Protein AF-A0A3P6A6G1-F1 (afdb_monomer)

Sequence (62 aa):
MTAMSLFKTVGPAGAGILFSWSKRRLNAAFLPGSHLVFFGLNVIVVVGVALTFKPFLTTVRR

Secondary structure (DSSP, 8-state):
--HHHHHHHHHHHHHHHHHHHHHHTTT-SSS-HHHHHHHHHHHHHHHHHHHHSGGGS-----

Structure (mmCIF, N/CA/C/O backbone):
data_AF-A0A3P6A6G1-F1
#
_entry.id   AF-A0A3P6A6G1-F1
#
loop_
_atom_site.group_PDB
_atom_site.id
_atom_site.type_symbol
_atom_site.label_atom_id
_atom_site.label_alt_id
_atom_site.label_comp_id
_atom_site.label_asym_id
_atom_site.label_entity_id
_atom_site.label_seq_id
_atom_site.pdbx_PDB_ins_code
_atom_site.Cartn_x
_atom_site.Cartn_y
_atom_si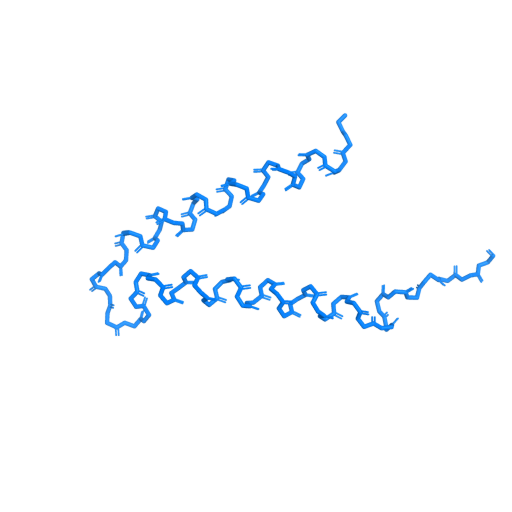te.Cartn_z
_atom_site.occupancy
_atom_site.B_iso_or_equiv
_atom_site.auth_seq_id
_atom_site.auth_comp_id
_atom_site.auth_asym_id
_atom_site.auth_atom_id
_atom_site.pdbx_PDB_model_num
ATOM 1 N N . MET A 1 1 ? 6.686 10.953 19.782 1.00 51.38 1 MET A N 1
ATOM 2 C CA . MET A 1 1 ? 6.388 10.811 18.337 1.00 51.38 1 MET A CA 1
ATOM 3 C C . MET A 1 1 ? 5.042 10.118 18.209 1.00 51.38 1 MET A C 1
ATOM 5 O O . MET A 1 1 ? 4.926 8.981 18.638 1.00 51.38 1 MET A O 1
ATOM 9 N N . THR A 1 2 ? 4.007 10.811 17.736 1.00 72.44 2 THR A N 1
ATOM 10 C CA . THR A 1 2 ? 2.673 10.211 17.569 1.00 72.44 2 THR A CA 1
ATOM 11 C C . THR A 1 2 ? 2.647 9.326 16.321 1.00 72.44 2 THR A C 1
ATOM 13 O O . THR A 1 2 ? 3.361 9.602 15.355 1.00 72.44 2 THR A O 1
ATOM 16 N N . ALA A 1 3 ? 1.808 8.284 16.311 1.00 62.72 3 ALA A N 1
ATOM 17 C CA . ALA A 1 3 ? 1.620 7.401 15.151 1.00 62.72 3 ALA A CA 1
ATOM 18 C C . ALA A 1 3 ? 1.296 8.181 13.857 1.00 62.72 3 ALA A C 1
ATOM 20 O O . ALA A 1 3 ? 1.722 7.805 12.769 1.00 62.72 3 ALA A O 1
ATOM 21 N N . MET A 1 4 ? 0.642 9.339 13.993 1.00 71.44 4 MET A N 1
ATOM 22 C CA . MET A 1 4 ? 0.349 10.281 12.909 1.00 71.44 4 MET A CA 1
ATOM 23 C C . MET A 1 4 ? 1.603 10.802 12.180 1.00 71.44 4 MET A C 1
ATOM 25 O O . MET A 1 4 ? 1.567 11.033 10.973 1.00 71.44 4 MET A O 1
ATOM 29 N N . SER A 1 5 ? 2.723 10.971 12.889 1.00 70.94 5 SER A N 1
ATOM 30 C CA . SER A 1 5 ? 3.984 11.442 12.300 1.00 70.94 5 SER A CA 1
ATOM 31 C C . SER A 1 5 ? 4.681 10.352 11.477 1.00 70.94 5 SER A C 1
ATOM 33 O O . SER A 1 5 ? 5.227 10.634 10.414 1.00 70.94 5 SER A O 1
ATOM 35 N N . LEU A 1 6 ? 4.592 9.092 11.921 1.00 64.56 6 LEU A N 1
ATOM 36 C CA . LEU A 1 6 ? 5.172 7.944 11.216 1.00 64.56 6 LEU A CA 1
ATOM 37 C C . LEU A 1 6 ? 4.457 7.683 9.882 1.00 64.56 6 LEU A C 1
ATOM 39 O O . LEU A 1 6 ? 5.107 7.494 8.860 1.00 64.56 6 LEU A O 1
ATOM 43 N N . PHE A 1 7 ? 3.124 7.763 9.841 1.00 68.50 7 PHE A N 1
ATOM 44 C CA . PHE A 1 7 ? 2.388 7.619 8.578 1.00 68.50 7 PHE A CA 1
ATOM 45 C C . PHE A 1 7 ? 2.693 8.743 7.573 1.00 68.50 7 PHE A C 1
ATOM 47 O O . PHE A 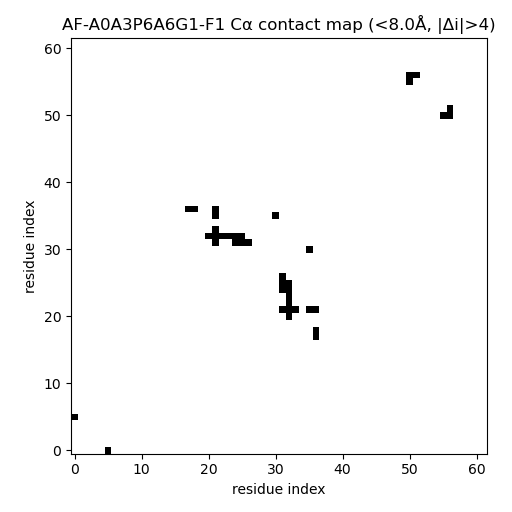1 7 ? 2.743 8.489 6.368 1.00 68.50 7 PHE A O 1
ATOM 54 N N . LYS A 1 8 ? 2.978 9.966 8.048 1.00 64.44 8 LYS A N 1
ATOM 55 C CA . LYS A 1 8 ? 3.384 11.089 7.183 1.00 64.44 8 LYS A CA 1
ATOM 56 C C . LYS A 1 8 ? 4.750 10.896 6.529 1.00 64.44 8 LYS A C 1
ATOM 58 O O . LYS A 1 8 ? 4.961 11.458 5.461 1.00 64.44 8 LYS A O 1
ATOM 63 N N . THR A 1 9 ? 5.666 10.144 7.132 1.00 72.25 9 THR A N 1
ATOM 64 C CA . THR A 1 9 ? 6.992 9.872 6.550 1.00 72.25 9 THR A CA 1
ATOM 65 C C . THR A 1 9 ? 7.021 8.580 5.740 1.00 72.25 9 THR A C 1
ATOM 67 O O . THR A 1 9 ? 7.702 8.517 4.717 1.00 72.25 9 THR A O 1
ATOM 70 N N . VAL A 1 10 ? 6.230 7.577 6.129 1.00 74.31 10 VAL A N 1
ATOM 71 C CA . VAL A 1 10 ? 6.128 6.299 5.409 1.00 74.31 10 VAL A CA 1
ATOM 72 C C . VAL A 1 10 ? 5.453 6.463 4.045 1.00 74.31 10 VAL A C 1
ATOM 74 O O . VAL A 1 10 ? 5.876 5.813 3.095 1.00 74.31 10 VAL A O 1
ATOM 77 N N . GLY A 1 11 ? 4.468 7.358 3.904 1.00 74.69 11 GLY A N 1
ATOM 78 C CA . GLY A 1 11 ? 3.828 7.635 2.610 1.00 74.69 11 GLY A CA 1
ATOM 79 C C . GLY A 1 11 ? 4.820 8.106 1.531 1.00 74.69 11 GLY A C 1
ATOM 80 O O . GLY A 1 11 ? 4.964 7.433 0.510 1.00 74.69 11 GLY A O 1
ATOM 81 N N . PRO A 1 12 ? 5.559 9.211 1.752 1.00 77.81 12 PRO A N 1
ATOM 82 C CA . PRO A 1 12 ? 6.572 9.702 0.817 1.00 77.81 12 PRO A CA 1
ATOM 83 C C . PRO A 1 12 ? 7.743 8.731 0.613 1.00 77.81 12 PRO A C 1
ATOM 85 O O . PRO A 1 12 ? 8.199 8.556 -0.516 1.00 77.81 12 PRO A O 1
ATOM 88 N N . ALA A 1 13 ? 8.211 8.063 1.675 1.00 80.38 13 ALA A N 1
ATOM 89 C CA . ALA A 1 13 ? 9.309 7.099 1.576 1.00 80.38 13 ALA A CA 1
ATOM 90 C C . ALA A 1 13 ? 8.907 5.845 0.780 1.00 80.38 13 ALA A C 1
ATOM 92 O O . ALA A 1 13 ? 9.627 5.425 -0.125 1.00 80.38 13 ALA A O 1
ATOM 93 N N . GLY A 1 14 ? 7.730 5.281 1.064 1.00 77.38 14 GLY A N 1
ATOM 94 C CA . GLY A 1 14 ? 7.177 4.134 0.346 1.00 77.38 14 GLY A CA 1
ATOM 95 C C . GLY A 1 14 ? 6.893 4.454 -1.121 1.00 77.38 14 GLY A C 1
ATOM 96 O O . GLY A 1 14 ? 7.252 3.671 -2.001 1.00 77.38 14 GLY A O 1
ATOM 97 N N . ALA A 1 15 ? 6.344 5.641 -1.402 1.00 77.12 15 ALA A N 1
ATOM 98 C CA . ALA A 1 15 ? 6.153 6.125 -2.768 1.00 77.12 15 ALA A CA 1
ATOM 99 C C . ALA A 1 15 ? 7.489 6.283 -3.519 1.00 77.12 15 ALA A C 1
ATOM 101 O O . ALA A 1 15 ? 7.587 5.884 -4.678 1.00 77.12 15 ALA A O 1
ATOM 102 N N . GLY A 1 16 ? 8.536 6.791 -2.859 1.00 79.12 16 GLY A N 1
ATOM 103 C CA . GLY A 1 16 ? 9.875 6.929 -3.441 1.00 79.12 16 GLY A CA 1
ATOM 104 C C . GLY A 1 16 ? 10.541 5.589 -3.771 1.00 79.12 16 GLY A C 1
ATOM 105 O O . GLY A 1 16 ? 11.111 5.432 -4.853 1.00 79.12 16 GLY A O 1
ATOM 106 N N . ILE A 1 17 ? 10.420 4.596 -2.883 1.00 79.69 17 ILE A N 1
ATOM 107 C CA . ILE A 1 17 ? 10.931 3.234 -3.115 1.00 79.69 17 ILE A CA 1
ATOM 108 C C . ILE A 1 17 ? 10.190 2.584 -4.289 1.00 79.69 17 ILE A C 1
ATOM 110 O O . ILE A 1 17 ? 10.829 2.048 -5.196 1.00 79.69 17 ILE A O 1
ATOM 114 N N . LEU A 1 18 ? 8.857 2.686 -4.318 1.00 75.62 18 LEU A N 1
ATOM 115 C CA . LEU A 1 18 ? 8.035 2.136 -5.397 1.00 75.62 18 LEU A CA 1
ATOM 116 C C . LEU A 1 18 ? 8.339 2.811 -6.745 1.00 75.62 18 LEU A C 1
ATOM 118 O O . LEU A 1 18 ? 8.412 2.136 -7.772 1.00 75.62 18 LEU A O 1
ATOM 122 N N . PHE A 1 19 ? 8.591 4.122 -6.743 1.00 74.81 19 PHE A N 1
ATOM 123 C CA . PHE A 1 19 ? 8.965 4.879 -7.938 1.00 74.81 19 PHE A CA 1
ATOM 124 C C . PHE A 1 19 ? 10.364 4.510 -8.459 1.00 74.81 19 PHE A C 1
ATOM 126 O O . PHE A 1 19 ? 10.547 4.309 -9.661 1.00 74.81 19 PHE A O 1
ATOM 133 N N . SER A 1 20 ? 11.343 4.342 -7.566 1.00 78.62 20 SER A N 1
ATOM 134 C CA . SER A 1 20 ? 12.687 3.868 -7.927 1.00 78.62 20 SER A CA 1
ATOM 135 C C . SER A 1 20 ? 12.654 2.438 -8.492 1.00 78.62 20 SER A C 1
ATOM 137 O O . SER A 1 20 ? 13.315 2.124 -9.485 1.00 78.62 20 SER A O 1
ATOM 139 N N . TRP A 1 21 ? 11.802 1.576 -7.927 1.00 74.31 21 TRP A N 1
ATOM 140 C CA . TRP A 1 21 ? 11.610 0.205 -8.403 1.00 74.31 21 TRP A CA 1
ATOM 141 C C . TRP A 1 21 ? 10.893 0.147 -9.761 1.00 74.31 21 TRP A C 1
ATOM 143 O O . TRP A 1 21 ? 11.298 -0.606 -10.647 1.00 74.31 21 TRP A O 1
ATOM 153 N N . SER A 1 22 ? 9.893 1.009 -9.963 1.00 70.31 22 SER A N 1
ATOM 154 C CA . SER A 1 22 ? 9.180 1.194 -11.233 1.00 70.31 22 SER A CA 1
ATOM 155 C C . SER A 1 22 ? 10.118 1.617 -12.372 1.00 70.31 22 SER A C 1
ATOM 157 O O . SER A 1 22 ? 10.087 1.024 -13.452 1.00 70.31 22 SER A O 1
ATOM 159 N N . LYS A 1 23 ? 11.031 2.564 -12.108 1.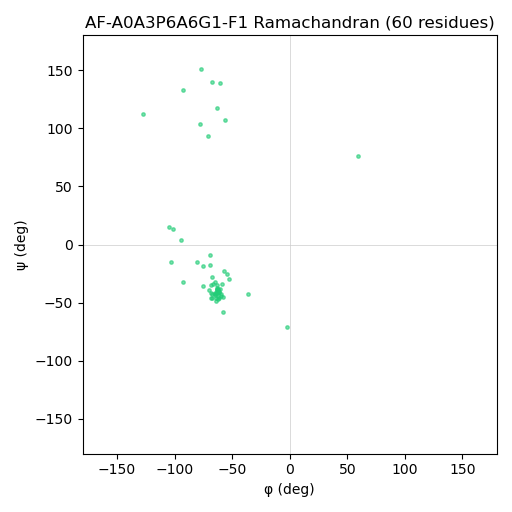00 67.06 23 LYS A N 1
ATOM 160 C CA . LYS A 1 23 ? 12.078 2.991 -13.054 1.00 67.06 23 LYS A CA 1
ATOM 161 C C . LYS A 1 23 ? 13.021 1.844 -13.443 1.00 67.06 23 LYS A C 1
ATOM 163 O O . LYS A 1 23 ? 13.409 1.735 -14.601 1.00 67.06 23 LYS A O 1
ATOM 168 N N . ARG A 1 24 ? 13.376 0.966 -12.500 1.00 68.50 24 ARG A N 1
ATOM 169 C CA . ARG A 1 24 ? 14.296 -0.164 -12.734 1.00 68.50 24 ARG A CA 1
ATOM 170 C C . ARG A 1 24 ? 13.652 -1.323 -13.513 1.00 68.50 24 ARG A C 1
ATOM 172 O O . ARG A 1 24 ? 14.370 -2.139 -14.083 1.00 68.50 24 ARG A O 1
ATOM 179 N N . ARG A 1 25 ? 12.314 -1.385 -13.571 1.00 62.53 25 ARG A N 1
ATOM 180 C CA . ARG A 1 25 ? 11.527 -2.441 -14.242 1.00 62.53 25 ARG A CA 1
ATOM 181 C C . ARG A 1 25 ? 10.899 -2.023 -15.578 1.00 62.53 25 ARG A C 1
ATOM 183 O O . ARG A 1 25 ? 10.037 -2.729 -16.091 1.00 62.53 25 ARG A O 1
ATOM 190 N N . LEU A 1 26 ? 11.346 -0.913 -16.170 1.00 60.53 26 LEU A N 1
ATOM 191 C CA . LEU A 1 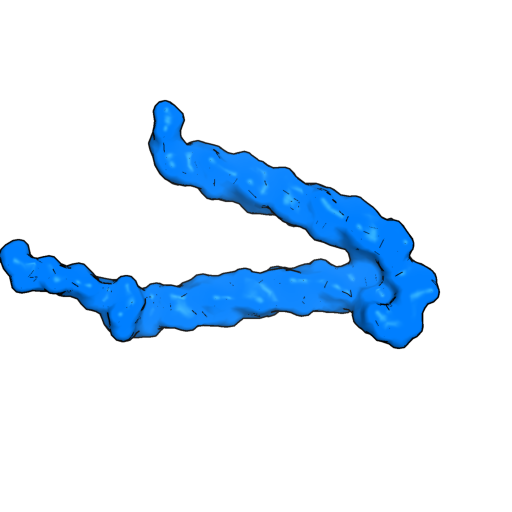26 ? 10.852 -0.411 -17.463 1.00 60.53 26 LEU A CA 1
ATOM 192 C C . LEU A 1 26 ? 10.981 -1.417 -18.625 1.00 60.53 26 LEU A C 1
ATOM 194 O O . LEU A 1 26 ? 10.224 -1.315 -19.580 1.00 60.53 26 LEU A O 1
ATOM 198 N N . ASN A 1 27 ? 11.891 -2.393 -18.529 1.00 56.94 27 ASN A N 1
ATOM 199 C CA . ASN A 1 27 ? 12.188 -3.364 -19.591 1.00 56.94 27 ASN A CA 1
ATOM 200 C C . ASN A 1 27 ? 11.537 -4.753 -19.379 1.00 56.94 27 ASN A C 1
ATOM 202 O O . ASN A 1 27 ? 11.943 -5.734 -19.995 1.00 56.94 27 ASN A O 1
ATOM 206 N N . ALA A 1 28 ? 10.574 -4.877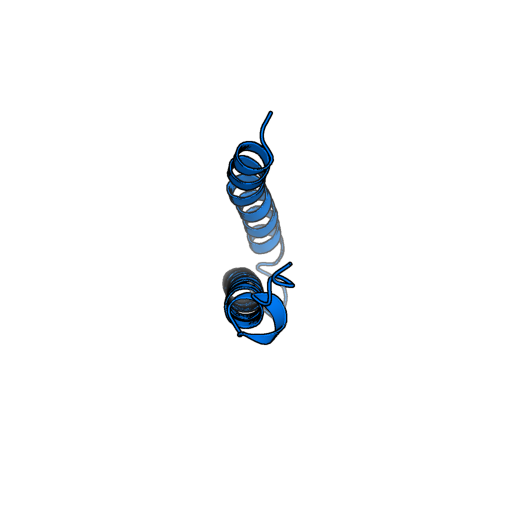 -18.456 1.00 59.12 28 ALA A N 1
ATOM 207 C CA . ALA A 1 28 ? 9.876 -6.137 -18.190 1.00 59.12 28 ALA A CA 1
ATOM 208 C C . ALA A 1 28 ? 8.582 -6.244 -19.017 1.00 59.12 28 ALA A C 1
ATOM 210 O O . ALA A 1 28 ? 7.763 -5.327 -19.018 1.00 59.12 28 ALA A O 1
ATOM 211 N N . ALA A 1 29 ? 8.363 -7.392 -19.667 1.00 59.94 29 ALA A N 1
ATOM 212 C CA . ALA A 1 29 ? 7.203 -7.647 -20.532 1.00 59.94 29 ALA A CA 1
ATOM 213 C C . ALA A 1 29 ? 5.852 -7.750 -19.786 1.00 59.94 29 ALA A C 1
ATOM 215 O O . ALA A 1 29 ? 4.801 -7.783 -20.419 1.00 59.94 29 ALA A O 1
ATOM 216 N N . PHE A 1 30 ? 5.861 -7.796 -18.4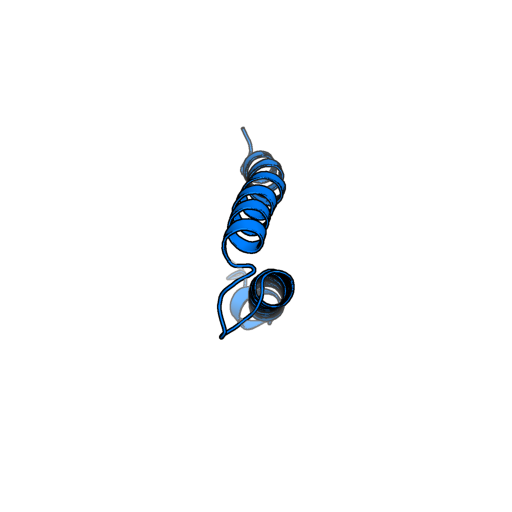48 1.00 54.66 30 PHE A N 1
ATOM 217 C CA . PHE A 1 30 ? 4.663 -7.942 -17.618 1.00 54.66 30 PHE A CA 1
ATOM 218 C C . PHE A 1 30 ? 4.615 -6.830 -16.552 1.00 54.66 30 PHE A C 1
ATOM 220 O O . PHE A 1 30 ? 5.449 -6.799 -15.645 1.00 54.66 30 PHE A O 1
ATOM 227 N N . LEU A 1 31 ? 3.641 -5.918 -16.691 1.00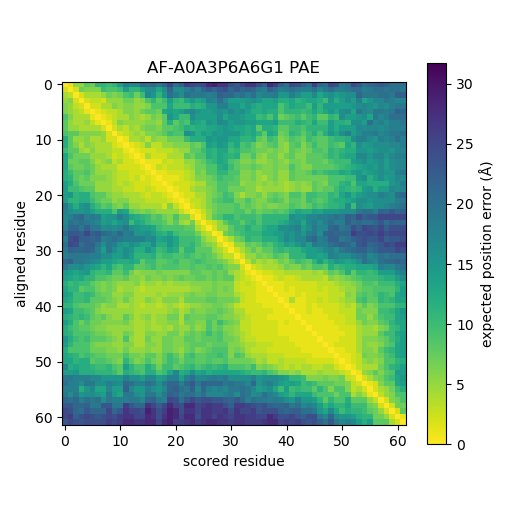 57.12 31 LEU A N 1
ATOM 228 C CA . LEU A 1 31 ? 3.457 -4.653 -15.948 1.00 57.12 31 LEU A CA 1
ATOM 229 C C . LEU A 1 31 ? 4.626 -3.645 -16.067 1.00 57.12 31 LEU A C 1
ATOM 231 O O . LEU A 1 31 ? 5.388 -3.463 -15.112 1.00 57.12 31 LEU A O 1
ATOM 235 N N . PRO A 1 32 ? 4.748 -2.940 -17.211 1.00 62.53 32 PRO A N 1
ATOM 236 C CA . PRO A 1 32 ? 5.766 -1.911 -17.407 1.00 62.53 32 PRO A CA 1
ATOM 237 C C . PRO A 1 32 ? 5.610 -0.776 -16.386 1.00 62.53 32 PRO A C 1
ATOM 239 O O . PRO A 1 32 ? 4.497 -0.352 -16.081 1.00 62.53 32 PRO A O 1
ATOM 242 N N . GLY A 1 33 ? 6.747 -0.302 -15.867 1.00 67.06 33 GLY A N 1
ATOM 243 C CA . GLY A 1 33 ? 6.934 0.727 -14.832 1.00 67.06 33 GLY A CA 1
ATOM 244 C C . GLY A 1 33 ? 5.686 1.419 -14.260 1.00 67.06 33 GLY A C 1
ATOM 245 O O . GLY A 1 33 ? 5.354 1.219 -13.089 1.00 67.06 33 GLY A O 1
ATOM 246 N N . SER A 1 34 ? 5.022 2.274 -15.041 1.00 69.19 34 SER A N 1
ATOM 247 C CA . SER A 1 34 ? 3.880 3.086 -14.591 1.00 69.19 34 SER A CA 1
ATOM 248 C C . SER A 1 34 ? 2.668 2.253 -14.159 1.00 69.19 34 SER A C 1
ATOM 250 O O . SER A 1 34 ? 2.006 2.598 -13.181 1.00 69.19 34 SER A O 1
ATOM 252 N N . HIS A 1 35 ? 2.409 1.122 -14.815 1.00 75.38 35 HIS A N 1
ATOM 253 C CA . HIS A 1 35 ? 1.296 0.231 -14.484 1.00 75.38 35 HIS A CA 1
ATOM 254 C C . HIS A 1 35 ? 1.471 -0.435 -13.113 1.00 75.38 35 HIS A C 1
ATOM 256 O O . HIS A 1 35 ? 0.499 -0.598 -12.382 1.00 75.38 35 HIS A O 1
ATOM 262 N N . LEU A 1 36 ? 2.710 -0.741 -12.715 1.00 77.00 36 LEU A N 1
ATOM 263 C CA . LEU A 1 36 ? 3.028 -1.253 -11.376 1.00 77.00 36 LEU A CA 1
ATOM 264 C C . LEU A 1 36 ? 2.699 -0.237 -10.271 1.00 77.00 36 LEU A C 1
ATOM 266 O O . LEU A 1 36 ? 2.186 -0.612 -9.217 1.00 77.00 36 LEU A O 1
ATOM 270 N N . VAL A 1 37 ? 2.964 1.050 -10.518 1.00 79.25 37 VAL A N 1
ATOM 271 C CA . VAL A 1 37 ? 2.670 2.131 -9.561 1.00 79.25 37 VAL A CA 1
ATOM 272 C C . VAL A 1 37 ? 1.162 2.321 -9.420 1.00 79.25 37 VAL A C 1
ATOM 274 O O . VAL A 1 37 ? 0.653 2.366 -8.301 1.00 79.25 37 VAL A O 1
ATOM 277 N N . PHE A 1 38 ? 0.434 2.357 -10.541 1.00 81.12 38 PHE A N 1
ATOM 278 C CA . PHE A 1 38 ? -1.029 2.435 -10.536 1.00 81.12 38 PHE A CA 1
ATOM 279 C C . PHE A 1 38 ? -1.684 1.224 -9.873 1.00 81.12 38 PHE A C 1
ATOM 281 O O . PHE A 1 38 ? -2.665 1.387 -9.149 1.00 81.12 38 PHE A O 1
ATOM 288 N N . PHE A 1 39 ? -1.137 0.026 -10.078 1.00 82.44 39 PHE A N 1
ATOM 289 C CA . PHE A 1 39 ? -1.615 -1.186 -9.424 1.00 82.44 39 PHE A CA 1
ATOM 290 C C . PHE A 1 39 ? -1.427 -1.111 -7.903 1.00 82.44 39 PHE A C 1
ATOM 292 O O . PHE A 1 39 ? -2.386 -1.306 -7.161 1.00 82.44 39 PHE A O 1
ATOM 299 N N . GLY A 1 40 ? -0.231 -0.736 -7.431 1.00 83.38 40 GLY A N 1
ATOM 300 C CA . GLY A 1 40 ? 0.037 -0.563 -5.999 1.00 83.38 40 GLY A CA 1
ATOM 301 C C . GLY A 1 40 ? -0.857 0.498 -5.345 1.00 83.38 40 GLY A C 1
ATOM 302 O O . GLY A 1 40 ? -1.408 0.263 -4.271 1.00 83.38 40 GLY A O 1
ATOM 303 N N . LEU A 1 41 ? -1.068 1.633 -6.022 1.00 85.62 41 LEU A N 1
ATOM 304 C CA . LEU A 1 41 ? -1.997 2.677 -5.575 1.00 85.62 41 LEU A CA 1
ATOM 305 C C . LEU A 1 41 ? -3.441 2.167 -5.499 1.00 85.62 41 LEU A C 1
ATOM 307 O O . LEU A 1 41 ? -4.105 2.395 -4.491 1.00 85.62 41 LEU A O 1
ATOM 311 N N . ASN A 1 42 ? -3.920 1.443 -6.515 1.00 86.00 42 ASN A N 1
ATOM 312 C CA . ASN A 1 42 ? -5.270 0.875 -6.507 1.00 86.00 42 ASN A CA 1
ATOM 313 C C . ASN A 1 42 ? -5.463 -0.137 -5.372 1.00 86.00 42 ASN A C 1
ATOM 315 O O . ASN A 1 42 ? -6.501 -0.111 -4.722 1.00 86.00 42 ASN A O 1
ATOM 319 N N . VAL A 1 43 ? -4.467 -0.977 -5.072 1.00 87.31 43 VAL A N 1
ATOM 320 C CA . VAL A 1 43 ? -4.529 -1.912 -3.934 1.00 87.31 43 VAL A CA 1
ATOM 321 C C . VAL A 1 43 ? -4.673 -1.155 -2.611 1.00 87.31 43 VAL A C 1
ATOM 323 O O . VAL A 1 43 ? -5.540 -1.493 -1.810 1.00 87.31 43 VAL A O 1
ATOM 326 N N . ILE A 1 44 ? -3.879 -0.100 -2.393 1.00 86.12 44 ILE A N 1
ATOM 327 C CA . ILE A 1 44 ? -3.966 0.726 -1.175 1.00 86.12 44 ILE A CA 1
ATOM 328 C C . ILE A 1 44 ? -5.336 1.407 -1.074 1.00 86.12 44 ILE A C 1
ATOM 330 O O . ILE A 1 44 ? -5.929 1.428 0.004 1.00 86.12 44 ILE A O 1
ATOM 334 N N . VAL A 1 45 ? -5.862 1.926 -2.188 1.00 87.06 45 VAL A N 1
ATOM 335 C CA . VAL A 1 45 ? -7.203 2.529 -2.246 1.00 87.06 45 VAL A CA 1
ATOM 336 C C . VAL A 1 45 ? -8.279 1.498 -1.917 1.00 87.06 45 VAL A C 1
ATOM 338 O O . VAL A 1 45 ? -9.132 1.771 -1.079 1.00 87.06 45 VAL A O 1
ATOM 341 N N . VAL A 1 46 ? -8.222 0.300 -2.503 1.00 88.75 46 VAL A N 1
ATOM 342 C CA . VAL A 1 46 ? -9.174 -0.784 -2.219 1.00 88.75 46 VAL A CA 1
ATOM 343 C C . VAL A 1 46 ? -9.110 -1.196 -0.750 1.00 88.75 46 VAL A C 1
ATOM 345 O O . VAL A 1 46 ? -10.158 -1.377 -0.142 1.00 88.75 46 VAL A O 1
ATOM 348 N N . VAL A 1 47 ? -7.920 -1.282 -0.149 1.00 87.75 47 VAL A N 1
ATOM 349 C CA . VAL A 1 47 ? -7.765 -1.563 1.289 1.00 87.75 47 VAL A CA 1
ATOM 350 C C . VAL A 1 47 ? -8.345 -0.430 2.141 1.00 87.75 47 VAL A C 1
ATOM 352 O O . VAL A 1 47 ? -9.066 -0.700 3.096 1.00 87.75 47 VAL A O 1
ATOM 355 N N . GLY A 1 48 ? -8.098 0.835 1.793 1.00 85.31 48 GLY A N 1
ATOM 356 C CA . GLY A 1 48 ? -8.677 1.980 2.505 1.00 85.31 48 GLY A CA 1
ATOM 357 C C . GLY A 1 48 ? -10.207 2.024 2.417 1.00 85.31 48 GLY A C 1
ATOM 358 O O . GLY A 1 48 ? -10.887 2.252 3.419 1.00 85.31 48 GLY A O 1
ATOM 359 N N . VAL A 1 49 ? -10.763 1.729 1.240 1.00 87.38 49 VAL A N 1
ATOM 360 C CA . VAL A 1 49 ? -12.211 1.588 1.033 1.00 87.38 49 VAL A CA 1
ATOM 361 C C . VAL A 1 49 ? -12.745 0.389 1.818 1.00 87.38 49 VAL A C 1
ATOM 363 O O . VAL A 1 49 ? -13.758 0.516 2.501 1.00 87.38 49 VAL A O 1
ATOM 366 N N . ALA A 1 50 ? -12.032 -0.741 1.804 1.00 85.81 50 ALA A N 1
ATOM 367 C CA . ALA A 1 50 ? -12.387 -1.933 2.566 1.00 85.81 50 ALA A CA 1
ATOM 368 C C . ALA A 1 50 ? -12.487 -1.632 4.073 1.00 85.81 50 ALA A C 1
ATOM 370 O O . ALA A 1 50 ? -13.466 -1.994 4.721 1.00 85.81 50 ALA A O 1
ATOM 371 N N . LEU A 1 51 ? -11.515 -0.892 4.613 1.00 81.31 51 LEU A N 1
ATOM 372 C CA . LEU A 1 51 ? -11.471 -0.457 6.013 1.00 81.31 51 LEU A CA 1
ATOM 373 C C . LEU A 1 51 ? -12.544 0.589 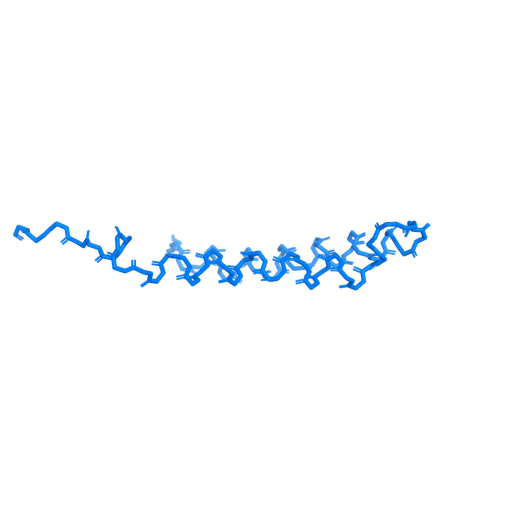6.368 1.00 81.31 51 LEU A C 1
ATOM 375 O O . LEU A 1 51 ? -12.841 0.781 7.544 1.00 81.31 51 LEU A O 1
ATOM 379 N N . THR A 1 52 ? -13.147 1.250 5.375 1.00 80.94 52 THR A N 1
ATOM 380 C CA . THR A 1 52 ? -14.252 2.207 5.578 1.00 80.94 52 THR A CA 1
ATOM 381 C C . THR A 1 52 ? -15.602 1.499 5.747 1.00 80.94 52 THR A C 1
ATOM 383 O O . THR A 1 52 ? -16.570 2.097 6.225 1.00 80.94 52 THR A O 1
ATOM 386 N N . PHE A 1 53 ? -15.706 0.212 5.399 1.00 80.38 53 PHE A N 1
ATOM 387 C CA . PHE A 1 53 ? -16.940 -0.529 5.627 1.00 80.38 53 PHE A CA 1
ATOM 388 C C . PHE A 1 53 ? -17.205 -0.728 7.126 1.00 80.38 53 PHE A C 1
ATOM 390 O O . PHE A 1 53 ? -16.320 -1.055 7.918 1.00 80.38 53 PHE A O 1
ATOM 397 N N . LYS A 1 54 ? -18.486 -0.593 7.495 1.00 61.00 54 LYS A N 1
ATOM 398 C CA . LYS A 1 54 ? -19.051 -0.822 8.837 1.00 61.00 54 LYS A CA 1
ATOM 399 C C . LYS A 1 54 ? -18.437 -1.981 9.647 1.00 61.00 54 LYS A C 1
ATOM 401 O O . LYS A 1 54 ? -18.209 -1.728 10.824 1.00 61.00 54 LYS A O 1
ATOM 406 N N . PRO A 1 55 ? -18.142 -3.184 9.105 1.00 65.75 55 PRO A N 1
ATOM 407 C CA . PRO A 1 55 ? -17.476 -4.262 9.851 1.00 65.75 55 PRO A CA 1
ATOM 408 C C . PRO A 1 55 ? -16.144 -3.886 10.522 1.00 65.75 55 PRO A C 1
ATOM 410 O O . PRO A 1 55 ? -15.792 -4.512 11.513 1.00 65.75 55 PRO A O 1
ATOM 413 N N . PHE A 1 56 ? -15.414 -2.880 10.029 1.00 60.53 56 PHE A N 1
ATOM 414 C CA . PHE A 1 56 ? -14.120 -2.460 10.590 1.00 60.53 56 PHE A CA 1
ATOM 415 C C . PHE A 1 56 ? -14.205 -1.179 11.434 1.00 60.53 56 PHE A C 1
ATOM 417 O O . PHE A 1 56 ? -13.293 -0.881 12.200 1.00 60.53 56 PHE A O 1
ATOM 424 N N . LEU A 1 57 ? -15.313 -0.437 11.326 1.00 61.19 57 LEU A N 1
ATOM 425 C CA . LEU A 1 57 ? -15.592 0.776 12.104 1.00 61.19 57 LEU A CA 1
ATOM 426 C C . LEU A 1 57 ? -16.428 0.501 13.364 1.00 61.19 57 LEU A C 1
ATOM 428 O O . LEU A 1 57 ? -16.827 1.440 14.059 1.00 61.19 57 LEU A O 1
ATOM 432 N N . THR A 1 58 ? -16.734 -0.764 13.674 1.00 61.34 58 THR A N 1
ATOM 433 C CA . THR A 1 58 ? -17.436 -1.113 14.912 1.00 61.34 58 THR A CA 1
ATOM 434 C C . THR A 1 58 ? -16.515 -0.916 16.113 1.00 61.34 58 THR A C 1
ATOM 436 O O . THR A 1 58 ? -15.799 -1.824 16.531 1.00 61.34 58 THR A O 1
ATOM 439 N N . THR A 1 59 ? -16.574 0.262 16.724 1.00 63.19 59 THR A N 1
ATOM 440 C CA . THR A 1 59 ? -16.233 0.405 18.139 1.00 63.19 59 THR A CA 1
ATOM 441 C C . THR A 1 59 ? -17.237 -0.427 18.932 1.00 63.19 59 THR A C 1
ATOM 443 O O . THR A 1 59 ? -18.438 -0.147 18.890 1.00 63.19 59 THR A O 1
ATOM 446 N N . VAL A 1 60 ? -16.767 -1.451 19.655 1.00 62.84 60 VAL A N 1
ATOM 447 C CA . VAL A 1 60 ? -17.539 -2.033 20.761 1.00 62.84 60 VAL A CA 1
ATOM 448 C C . VAL A 1 60 ? -17.844 -0.887 21.717 1.00 62.84 60 VAL A C 1
ATOM 450 O O . VAL A 1 60 ? -16.961 -0.346 22.378 1.00 62.84 60 VAL A O 1
ATOM 453 N N . ARG A 1 61 ? -19.105 -0.463 21.714 1.00 56.59 61 ARG A N 1
ATOM 454 C CA . ARG A 1 61 ? -19.625 0.547 22.623 1.00 56.59 61 ARG A CA 1
ATOM 455 C C . ARG A 1 61 ? -19.848 -0.137 23.972 1.00 56.59 61 ARG A C 1
ATOM 457 O O . ARG A 1 61 ? -20.796 -0.907 24.104 1.00 56.59 61 ARG A O 1
ATOM 464 N N . ARG A 1 62 ? -18.949 0.104 24.927 1.00 49.97 62 ARG A N 1
ATOM 465 C CA . ARG A 1 62 ? -19.257 0.037 26.361 1.00 49.97 62 ARG A CA 1
ATOM 466 C C . ARG A 1 62 ? -19.380 1.451 26.895 1.00 49.97 62 ARG A C 1
ATOM 468 O O . ARG A 1 62 ? -18.611 2.310 26.409 1.00 49.97 62 ARG A O 1
#

Solvent-accessible surface area (backbone atoms only — not comparable to full-atom values): 3696 Å² total; per-residue (Å²): 136,59,72,71,59,54,56,65,51,47,52,60,51,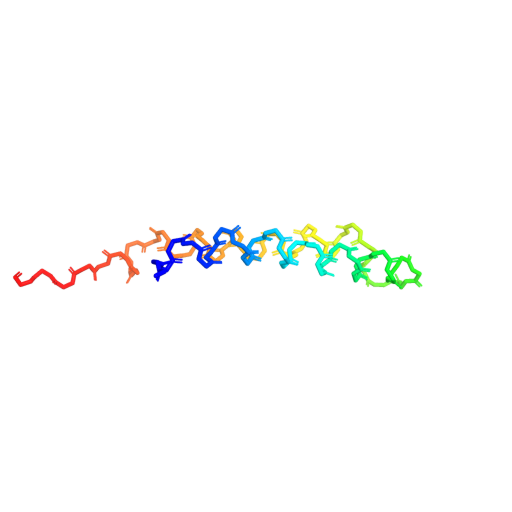51,52,50,52,52,50,55,51,23,66,75,36,57,88,41,99,73,62,41,19,70,53,47,52,53,50,54,52,49,50,52,48,52,50,54,54,58,54,66,36,66,91,66,65,65,72,84,83,125

Organism: Brassica campestris (NCBI:txid3711)

Radius of gyration: 16.17 Å; Cα contacts (8 Å, |Δi|>4): 20; chains: 1; bounding box: 34×19×47 Å

Mean predicted aligned error: 10.55 Å

Foldseek 3Di:
DDPVVVVVVCVVVVLVVLLVVLVVQCPPPPQRSVSSSVVVVVVVVVVVVVCPDPVNPDDPDD

pLDDT: mean 72.08, std 10.37, range [49.97, 88.75]